Protein AF-A0A2C6MIL7-F1 (afdb_monomer)

Organism: NCBI:txid1383067

Mean predicted aligned error: 5.41 Å

pLDDT: mean 88.61, std 7.64, range [55.94, 97.19]

Foldseek 3Di:
DVVPDQDPPNVDPDDDDDDDDDDDPVVSVVVLVVVQVVCVVVPNPDDDDDPDPVSVVVVVVVVVCVVVVVCVVDVDDDDDDDDDDPVCVVVVVVVVVVVVVD

Structure (mmCIF, N/CA/C/O backbone):
data_AF-A0A2C6MIL7-F1
#
_entry.id   AF-A0A2C6MIL7-F1
#
loop_
_atom_site.group_PDB
_atom_site.id
_atom_site.type_symbol
_atom_site.label_atom_id
_atom_site.label_alt_id
_atom_site.label_comp_id
_atom_site.label_asym_id
_atom_site.label_entity_id
_atom_site.label_seq_id
_atom_site.pdbx_PDB_ins_code
_atom_site.Cartn_x
_atom_site.Cartn_y
_atom_site.Cartn_z
_atom_site.occupancy
_atom_site.B_iso_or_equiv
_atom_site.auth_seq_id
_atom_site.auth_comp_id
_atom_site.auth_asym_id
_atom_site.auth_atom_id
_atom_site.pdbx_PDB_model_num
ATOM 1 N N . MET A 1 1 ? 15.543 -12.963 -0.712 1.00 55.94 1 MET A N 1
ATOM 2 C CA . MET A 1 1 ? 14.904 -11.623 -0.770 1.00 55.94 1 MET A CA 1
ATOM 3 C C . MET A 1 1 ? 15.115 -10.949 0.584 1.00 55.94 1 MET A C 1
ATOM 5 O O . MET A 1 1 ? 14.923 -11.630 1.575 1.00 55.94 1 MET A O 1
ATOM 9 N N . TYR A 1 2 ? 15.554 -9.688 0.654 1.00 58.62 2 TYR A N 1
ATOM 10 C CA . TYR A 1 2 ? 16.106 -8.996 1.846 1.00 58.62 2 TYR A CA 1
ATOM 11 C C . TYR A 1 2 ? 15.378 -9.201 3.201 1.00 58.62 2 TYR A C 1
ATOM 13 O O . TYR A 1 2 ? 16.020 -9.210 4.245 1.00 58.62 2 TYR A O 1
ATOM 21 N N . LEU A 1 3 ? 14.057 -9.412 3.204 1.00 70.44 3 LEU A N 1
ATOM 22 C CA . LEU A 1 3 ? 13.261 -9.657 4.421 1.00 70.44 3 LEU A CA 1
ATOM 23 C C . LEU A 1 3 ? 13.036 -11.143 4.758 1.00 70.44 3 LEU A C 1
ATOM 25 O O . LEU A 1 3 ? 12.338 -11.449 5.721 1.00 70.44 3 LEU A O 1
ATOM 29 N N . ASN A 1 4 ? 13.573 -12.052 3.944 1.00 64.44 4 ASN A N 1
ATOM 30 C CA . ASN A 1 4 ? 13.331 -13.498 3.947 1.00 64.44 4 ASN A CA 1
ATOM 31 C C . ASN A 1 4 ? 11.841 -13.890 4.047 1.00 64.44 4 ASN A C 1
ATOM 33 O O . ASN A 1 4 ? 11.484 -14.903 4.642 1.00 64.44 4 ASN A O 1
ATOM 37 N N . LYS A 1 5 ? 10.962 -13.052 3.485 1.00 68.56 5 LYS A N 1
ATOM 38 C CA . LYS A 1 5 ? 9.507 -13.226 3.447 1.00 68.56 5 LYS A CA 1
ATOM 39 C C . LYS A 1 5 ? 8.994 -12.886 2.054 1.00 68.56 5 LYS A C 1
ATOM 41 O O . LYS A 1 5 ? 9.450 -11.908 1.462 1.00 68.56 5 LYS A O 1
ATOM 46 N N . LYS A 1 6 ? 8.052 -13.685 1.553 1.00 71.38 6 LYS A N 1
ATOM 47 C CA . LYS A 1 6 ? 7.301 -13.393 0.328 1.00 71.38 6 LYS A CA 1
ATOM 48 C C . LYS A 1 6 ? 6.106 -12.515 0.700 1.00 71.38 6 LYS A C 1
ATOM 50 O O . LYS A 1 6 ? 5.423 -12.810 1.680 1.00 71.38 6 LYS A O 1
ATOM 55 N N . LEU A 1 7 ? 5.899 -11.423 -0.031 1.00 78.44 7 LEU A N 1
ATOM 56 C CA . LEU A 1 7 ? 4.691 -10.618 0.131 1.00 78.44 7 LEU A CA 1
ATOM 57 C C . LEU A 1 7 ?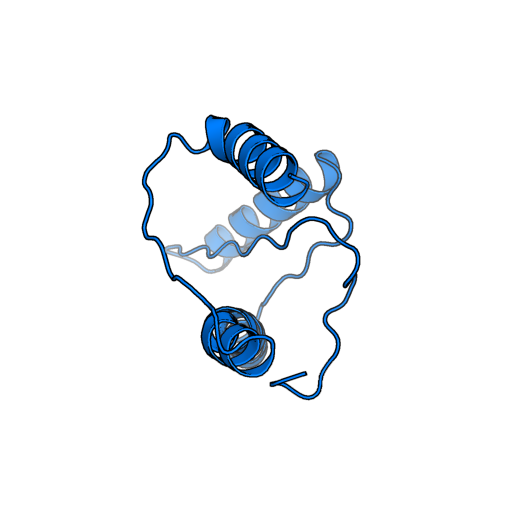 3.493 -11.387 -0.462 1.00 78.44 7 LEU A C 1
ATOM 59 O O . LEU A 1 7 ? 3.675 -12.074 -1.473 1.00 78.44 7 LEU A O 1
ATOM 63 N N . PRO A 1 8 ? 2.298 -11.315 0.152 1.00 81.75 8 PRO A N 1
ATOM 64 C CA . PRO A 1 8 ? 1.070 -11.836 -0.452 1.00 81.75 8 PRO A CA 1
ATOM 65 C C . PRO A 1 8 ? 0.839 -11.198 -1.825 1.00 81.75 8 PRO A C 1
ATOM 67 O O . PRO A 1 8 ? 1.160 -10.022 -1.986 1.00 81.75 8 PRO A O 1
ATOM 70 N N . TYR A 1 9 ? 0.300 -11.946 -2.793 1.00 85.50 9 TYR A N 1
ATOM 71 C CA . TYR A 1 9 ? 0.051 -11.456 -4.161 1.00 85.50 9 TYR A CA 1
ATOM 72 C C . TYR A 1 9 ? 1.304 -10.842 -4.813 1.00 85.50 9 TYR A C 1
ATOM 74 O O . TYR A 1 9 ? 1.282 -9.722 -5.304 1.00 85.50 9 TYR A O 1
ATOM 82 N N . SER A 1 10 ? 2.444 -11.544 -4.758 1.00 82.56 10 SER A N 1
ATOM 83 C CA . SER A 1 10 ? 3.738 -11.042 -5.268 1.00 82.56 10 SER A CA 1
ATOM 84 C C . SER A 1 10 ? 3.777 -10.761 -6.776 1.00 82.56 10 SER A C 1
ATOM 86 O O . SER A 1 10 ? 4.758 -10.222 -7.273 1.00 82.56 10 SER A O 1
ATOM 88 N N . ASP A 1 11 ? 2.760 -11.223 -7.490 1.00 84.00 11 ASP A N 1
ATOM 89 C CA . ASP A 1 11 ? 2.461 -11.018 -8.903 1.00 84.00 11 ASP A CA 1
ATOM 90 C C . ASP A 1 11 ? 1.556 -9.796 -9.157 1.00 84.00 11 ASP A C 1
ATOM 92 O O . ASP A 1 11 ? 1.306 -9.453 -10.310 1.00 84.00 11 ASP A O 1
ATOM 96 N N . ALA A 1 12 ? 1.089 -9.114 -8.106 1.00 87.62 12 ALA A N 1
ATOM 97 C CA . ALA A 1 12 ? 0.345 -7.868 -8.231 1.00 87.62 12 ALA A CA 1
ATOM 98 C C . ALA A 1 12 ? 1.203 -6.774 -8.886 1.00 87.62 12 ALA A C 1
ATOM 100 O O . ALA A 1 12 ? 2.379 -6.602 -8.561 1.00 87.62 12 ALA A O 1
ATOM 101 N N . GLY A 1 13 ? 0.588 -5.978 -9.766 1.00 86.12 13 GLY A N 1
ATOM 102 C CA . GLY A 1 13 ? 1.278 -4.884 -10.460 1.00 86.12 13 GLY A CA 1
ATOM 103 C C . GLY A 1 13 ? 1.695 -3.730 -9.541 1.00 86.12 13 GLY A C 1
ATOM 104 O O . GLY A 1 13 ? 2.640 -3.007 -9.848 1.00 86.12 13 GLY A O 1
ATOM 105 N N . ALA A 1 14 ? 1.015 -3.555 -8.405 1.00 88.19 14 ALA A N 1
ATOM 106 C CA . ALA A 1 14 ? 1.340 -2.537 -7.415 1.00 88.19 14 ALA A CA 1
ATOM 107 C C . ALA A 1 14 ? 0.815 -2.911 -6.021 1.00 88.19 14 ALA A C 1
ATOM 109 O O . ALA A 1 14 ? -0.165 -3.641 -5.884 1.00 88.19 14 ALA A O 1
ATOM 110 N N . TYR A 1 15 ? 1.440 -2.333 -4.993 1.00 90.75 15 TYR A N 1
ATOM 111 C CA . TYR A 1 15 ? 0.916 -2.283 -3.628 1.00 90.75 15 TYR A CA 1
ATOM 112 C C . TYR A 1 15 ? 0.655 -0.824 -3.261 1.00 90.75 15 TYR A C 1
ATOM 114 O O . TYR A 1 15 ? 1.515 0.029 -3.486 1.00 90.75 15 TYR A O 1
ATOM 122 N N . ILE A 1 16 ? -0.497 -0.548 -2.654 1.00 91.75 16 ILE A N 1
ATOM 123 C CA . ILE A 1 16 ? -0.860 0.779 -2.152 1.00 91.75 16 ILE A CA 1
ATOM 124 C C . ILE A 1 16 ? -0.896 0.708 -0.625 1.00 91.75 16 ILE A C 1
ATOM 126 O O . ILE A 1 16 ? -1.432 -0.239 -0.055 1.00 91.75 16 ILE A O 1
ATOM 130 N N . ILE A 1 17 ? -0.288 1.694 0.033 1.00 93.75 17 ILE A N 1
ATOM 131 C CA . ILE A 1 17 ? -0.354 1.865 1.486 1.00 93.75 17 ILE A CA 1
ATOM 132 C C . ILE A 1 17 ? -1.080 3.182 1.732 1.00 93.75 17 ILE A C 1
ATOM 134 O O . ILE A 1 17 ? -0.609 4.226 1.283 1.00 93.75 17 ILE A O 1
ATOM 138 N N . CYS A 1 18 ? -2.201 3.114 2.444 1.00 94.31 18 CYS A N 1
ATOM 139 C CA . CYS A 1 18 ? -2.955 4.276 2.896 1.00 94.31 18 CYS A CA 1
ATOM 140 C C . CYS A 1 18 ? -2.767 4.414 4.408 1.00 94.31 18 CYS A C 1
ATOM 142 O O . CYS A 1 18 ? -2.913 3.434 5.137 1.00 94.31 18 CYS A O 1
ATOM 144 N N . GLU A 1 19 ? -2.441 5.618 4.866 1.00 93.38 19 GLU A N 1
ATOM 145 C CA . GLU A 1 19 ? -2.398 5.963 6.286 1.00 93.38 19 GLU A CA 1
ATOM 146 C C . GLU A 1 19 ? -3.493 6.988 6.555 1.00 93.38 19 GLU A C 1
ATOM 148 O O . GLU A 1 19 ? -3.674 7.925 5.776 1.00 93.38 19 GLU A O 1
ATOM 153 N N . VAL A 1 20 ? -4.242 6.764 7.629 1.00 93.56 20 VAL A N 1
ATOM 154 C CA . VAL A 1 20 ? -5.370 7.595 8.037 1.00 93.56 20 VAL A CA 1
ATOM 155 C C . VAL A 1 20 ? -5.091 8.064 9.456 1.00 93.56 20 VAL A C 1
ATOM 157 O O . VAL A 1 20 ? -4.753 7.252 10.317 1.00 93.56 20 VAL A O 1
ATOM 160 N N . ASP A 1 21 ? -5.229 9.364 9.678 1.00 92.75 21 ASP A N 1
ATOM 161 C CA . ASP A 1 21 ? -5.112 10.004 10.984 1.00 92.75 21 ASP A CA 1
ATOM 162 C C . ASP A 1 21 ? -6.393 10.796 11.255 1.00 92.75 21 ASP A C 1
ATOM 164 O O . ASP A 1 21 ? -6.971 11.388 10.341 1.00 92.75 21 ASP A O 1
ATOM 168 N N . GLY A 1 22 ? -6.859 10.780 12.501 1.00 92.88 22 GLY A N 1
ATOM 169 C CA . GLY A 1 22 ? -8.159 11.331 12.861 1.00 92.88 22 GLY A CA 1
ATOM 170 C C . GLY A 1 22 ? -8.258 11.679 14.339 1.00 92.88 22 GLY A C 1
ATOM 171 O O . GLY A 1 22 ? -7.453 11.264 15.167 1.00 92.88 22 GLY A O 1
ATOM 172 N N . THR A 1 23 ? -9.274 12.470 14.678 1.00 94.75 23 THR A N 1
ATOM 173 C CA . THR A 1 23 ? -9.445 13.018 16.037 1.00 94.75 23 THR A CA 1
ATOM 174 C C . THR A 1 23 ? -10.133 12.056 17.007 1.00 94.75 23 THR A C 1
ATOM 176 O O . THR A 1 23 ? -10.128 12.285 18.216 1.00 94.75 23 THR A O 1
ATOM 179 N N . SER A 1 24 ? -10.720 10.976 16.489 1.00 96.25 24 SER A N 1
ATOM 180 C CA . SER A 1 24 ? -11.352 9.907 17.262 1.00 96.25 24 SER A CA 1
ATOM 181 C C . SER A 1 24 ? -11.148 8.557 16.577 1.00 96.25 24 SER A C 1
ATOM 183 O O . SER A 1 24 ? -11.000 8.493 15.357 1.00 96.25 24 SER A O 1
ATOM 185 N N . GLU A 1 25 ? -11.181 7.473 17.354 1.00 92.31 25 GLU A N 1
ATOM 186 C CA . GLU A 1 25 ? -11.058 6.110 16.817 1.00 92.31 25 GLU A CA 1
ATOM 187 C C . GLU A 1 25 ? -12.194 5.770 15.844 1.00 92.31 25 GLU A C 1
ATOM 189 O O . GLU A 1 25 ? -11.940 5.175 14.802 1.00 92.31 25 GLU A O 1
ATOM 194 N N . THR A 1 26 ? -13.424 6.214 16.133 1.00 95.75 26 THR A N 1
ATOM 195 C CA . THR A 1 26 ? -14.583 6.018 15.247 1.00 95.75 26 THR A CA 1
ATOM 196 C C . THR A 1 26 ? -14.368 6.669 13.884 1.00 95.75 26 THR A C 1
ATOM 198 O O . THR A 1 26 ? -14.607 6.031 12.867 1.00 95.75 26 THR A O 1
ATOM 201 N N . GLN A 1 27 ? -13.851 7.902 13.850 1.00 96.06 27 GLN A N 1
ATOM 202 C CA . GLN A 1 27 ? -13.566 8.591 12.589 1.00 96.06 27 GLN A CA 1
ATOM 203 C C . GLN A 1 27 ? -12.544 7.814 11.749 1.00 96.06 27 GLN A C 1
ATOM 205 O O . GLN A 1 27 ? -12.772 7.566 10.571 1.00 96.06 27 GLN A O 1
ATOM 210 N N . VAL A 1 28 ? -11.433 7.399 12.367 1.00 94.56 28 VAL A N 1
ATOM 211 C CA . VAL A 1 28 ? -10.389 6.629 11.676 1.00 94.56 28 VAL A CA 1
ATOM 212 C C . VAL A 1 28 ? -10.948 5.308 11.148 1.00 94.56 28 VAL A C 1
ATOM 214 O O . VAL A 1 28 ? -10.596 4.901 10.041 1.00 94.56 28 VAL A O 1
ATOM 217 N N . GLN A 1 29 ? -11.829 4.661 11.918 1.00 94.38 29 GLN A N 1
ATOM 218 C CA . GLN A 1 29 ? -12.514 3.443 11.505 1.00 94.38 29 GLN A CA 1
ATOM 219 C C . GLN A 1 29 ? -13.393 3.645 10.273 1.00 94.38 29 GLN A C 1
ATOM 221 O O . GLN A 1 29 ? -13.211 2.939 9.280 1.00 94.38 29 GLN A O 1
ATOM 226 N N . ASP A 1 30 ? -14.282 4.632 10.304 1.00 95.75 30 ASP A N 1
ATOM 227 C CA . ASP A 1 30 ? -15.173 4.932 9.183 1.00 95.75 30 ASP A CA 1
ATOM 228 C C . ASP A 1 30 ? -14.380 5.275 7.906 1.00 95.75 30 ASP A C 1
ATOM 230 O O . ASP A 1 30 ? -14.716 4.830 6.799 1.00 95.75 30 ASP A O 1
ATOM 234 N N . ASP A 1 31 ? -13.283 6.019 8.061 1.00 95.81 31 ASP A N 1
ATOM 235 C CA . ASP A 1 31 ? -12.411 6.429 6.964 1.00 95.81 31 ASP A CA 1
ATOM 236 C C . ASP A 1 31 ? -11.678 5.232 6.335 1.00 95.81 31 ASP A C 1
ATOM 238 O O . ASP A 1 31 ? -11.733 5.051 5.112 1.00 95.81 31 ASP A O 1
ATOM 242 N N . TYR A 1 32 ? -11.019 4.371 7.129 1.00 94.44 32 TYR A N 1
ATOM 243 C CA . TYR A 1 32 ? -10.317 3.215 6.555 1.00 94.44 32 TYR A CA 1
ATOM 244 C C . TYR A 1 32 ? -11.287 2.181 5.972 1.00 94.44 32 TYR A C 1
ATOM 246 O O . TYR A 1 32 ? -10.942 1.519 4.990 1.00 94.44 32 TYR A O 1
ATOM 254 N N . GLU A 1 33 ? -12.496 2.039 6.529 1.00 95.31 33 GLU A N 1
ATOM 255 C CA . GLU A 1 33 ? -13.530 1.158 5.978 1.00 95.31 33 GLU A CA 1
ATOM 256 C C . GLU A 1 33 ? -14.005 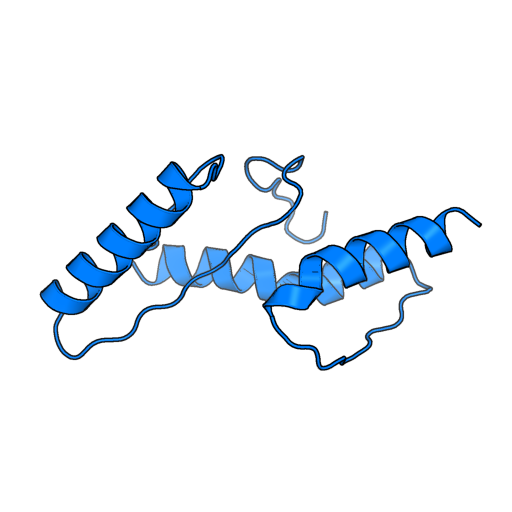1.662 4.613 1.00 95.31 33 GLU A C 1
ATOM 258 O O . GLU A 1 33 ? -14.130 0.880 3.665 1.00 95.31 33 GLU A O 1
ATOM 263 N N . THR A 1 34 ? -14.221 2.973 4.488 1.00 96.81 34 THR A N 1
ATOM 264 C CA . THR A 1 34 ? -14.610 3.614 3.226 1.00 96.81 34 THR A CA 1
ATOM 265 C C . THR A 1 34 ? -13.523 3.449 2.168 1.00 96.81 34 THR A C 1
ATOM 267 O O . THR A 1 34 ? -13.807 3.013 1.051 1.00 96.81 34 THR A O 1
ATOM 270 N N . ILE A 1 35 ? -12.265 3.726 2.523 1.00 96.12 35 ILE A N 1
ATOM 271 C CA . ILE A 1 35 ? -11.116 3.533 1.629 1.00 96.12 35 ILE A CA 1
ATOM 272 C C . ILE A 1 35 ? -11.018 2.067 1.196 1.00 96.12 35 ILE A C 1
ATOM 274 O O . ILE A 1 35 ? -10.855 1.785 0.009 1.00 96.12 35 ILE A O 1
ATOM 278 N N . GLY A 1 36 ? -11.162 1.129 2.135 1.00 95.62 36 GLY A N 1
ATOM 279 C CA . GLY A 1 36 ? -11.101 -0.301 1.848 1.00 95.62 36 GLY A CA 1
ATOM 280 C C . GLY A 1 36 ? -12.173 -0.758 0.859 1.00 95.62 36 GLY A C 1
ATOM 281 O O . GLY A 1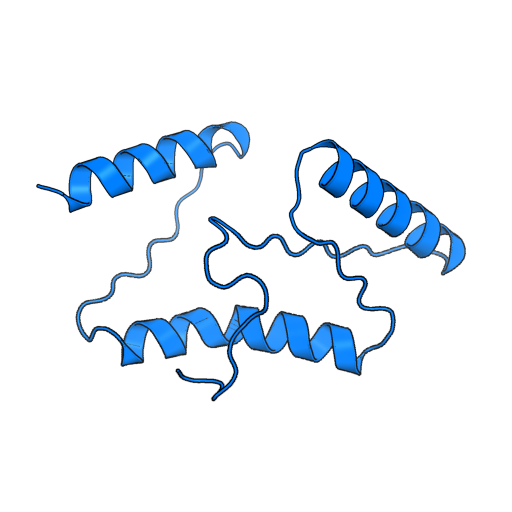 36 ? -11.853 -1.465 -0.099 1.00 95.62 36 GLY A O 1
ATOM 282 N N . LYS A 1 37 ? -13.422 -0.305 1.035 1.00 96.50 37 LYS A N 1
ATOM 283 C CA . LYS A 1 37 ? -14.524 -0.585 0.098 1.00 96.50 37 LYS A CA 1
ATOM 284 C C . LYS A 1 37 ? -14.228 -0.039 -1.294 1.00 96.50 37 LYS A C 1
ATOM 286 O O . LYS A 1 37 ? -14.299 -0.792 -2.261 1.00 96.50 37 LYS A O 1
ATOM 291 N N . LEU A 1 38 ? -13.800 1.221 -1.392 1.00 97.00 38 LEU A N 1
ATOM 292 C CA . LEU A 1 38 ? -13.438 1.833 -2.673 1.00 97.00 38 LEU A CA 1
ATOM 293 C C . LEU A 1 38 ? -12.316 1.061 -3.377 1.00 97.00 38 LEU A C 1
ATOM 295 O O . LEU A 1 38 ? -12.381 0.848 -4.587 1.00 97.00 38 LEU A O 1
ATOM 299 N N . CYS A 1 39 ? -11.298 0.603 -2.644 1.00 95.25 39 CYS A N 1
ATOM 300 C CA . CYS A 1 39 ? -10.237 -0.224 -3.214 1.00 95.25 39 CYS A CA 1
ATOM 301 C C . CYS A 1 39 ? -10.783 -1.539 -3.789 1.00 95.25 39 CYS A C 1
ATOM 303 O O . CYS A 1 39 ? -10.437 -1.889 -4.918 1.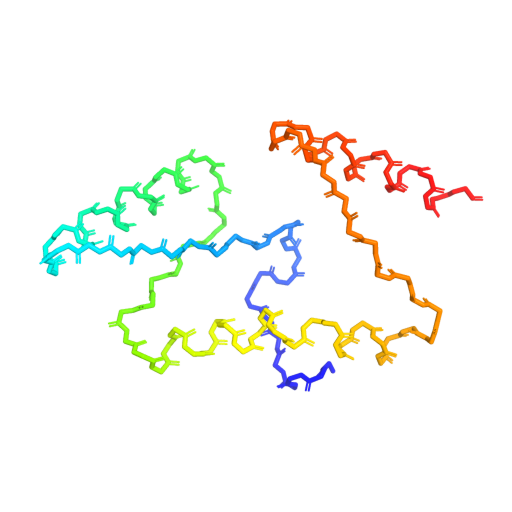00 95.25 39 CYS A O 1
ATOM 305 N N . GLN A 1 40 ? -11.645 -2.247 -3.054 1.00 94.50 40 GLN A N 1
ATOM 306 C CA . GLN A 1 40 ? -12.254 -3.496 -3.529 1.00 94.50 40 GLN A CA 1
ATOM 307 C C . GLN A 1 40 ? -13.130 -3.271 -4.767 1.00 94.50 40 GLN A C 1
ATOM 309 O O . GLN A 1 40 ? -12.992 -3.990 -5.755 1.00 94.50 40 GLN A O 1
ATOM 314 N N . GLU A 1 41 ? -13.972 -2.236 -4.756 1.00 97.19 41 GLU A N 1
ATOM 315 C CA . GLU A 1 41 ? -14.840 -1.867 -5.885 1.00 97.19 41 GLU A CA 1
ATOM 316 C C . GLU A 1 41 ? -14.047 -1.521 -7.155 1.00 97.19 41 GLU A C 1
ATOM 318 O O . GLU A 1 41 ? -14.510 -1.771 -8.266 1.00 97.19 41 GLU A O 1
ATOM 323 N N . ASN A 1 42 ? -12.828 -0.996 -7.001 1.00 94.50 42 ASN A N 1
ATOM 324 C CA . ASN A 1 42 ? -11.928 -0.660 -8.105 1.00 94.50 42 ASN A CA 1
ATOM 325 C C . ASN A 1 42 ? -10.937 -1.790 -8.455 1.00 94.50 42 ASN A C 1
ATOM 327 O O . ASN A 1 42 ? -9.962 -1.556 -9.169 1.00 94.50 42 ASN A O 1
ATOM 331 N N . GLY A 1 43 ? -11.184 -3.020 -7.989 1.00 93.31 43 GLY A N 1
ATOM 332 C CA . GLY A 1 43 ? -10.443 -4.210 -8.415 1.00 93.31 43 GLY A CA 1
ATOM 333 C C . GLY A 1 43 ? -9.181 -4.519 -7.609 1.00 93.31 43 GLY A C 1
ATOM 334 O O . GLY A 1 43 ? -8.296 -5.215 -8.111 1.00 93.31 43 GLY A O 1
ATOM 335 N N . ALA A 1 44 ? -9.066 -4.028 -6.371 1.00 93.50 44 ALA A N 1
ATOM 336 C CA . ALA A 1 44 ? -8.011 -4.486 -5.473 1.00 93.50 44 ALA A CA 1
ATOM 337 C C . ALA A 1 44 ? -8.126 -6.001 -5.239 1.00 93.50 44 ALA A C 1
ATOM 339 O O . ALA A 1 44 ? -9.194 -6.506 -4.899 1.00 93.50 44 ALA A O 1
ATOM 340 N N . LEU A 1 45 ? -7.006 -6.715 -5.386 1.00 93.12 45 LEU A N 1
ATOM 341 C CA . LEU A 1 45 ? -6.942 -8.162 -5.145 1.00 93.12 45 LEU A CA 1
ATOM 342 C C . LEU A 1 45 ? -7.210 -8.514 -3.678 1.00 93.12 45 LEU A C 1
ATOM 344 O O . LEU A 1 45 ? -7.776 -9.561 -3.389 1.00 93.12 45 LEU A O 1
ATOM 348 N N . GLU A 1 46 ? -6.770 -7.649 -2.764 1.00 91.31 46 GLU A N 1
ATOM 349 C CA . GLU A 1 46 ? -6.907 -7.820 -1.322 1.00 91.31 46 GLU A CA 1
ATOM 350 C C . GLU A 1 46 ? -6.789 -6.466 -0.618 1.00 91.31 46 GLU A C 1
ATOM 352 O O . GLU A 1 46 ? -6.025 -5.600 -1.057 1.00 91.31 46 GLU A O 1
ATOM 357 N N . VAL A 1 47 ? -7.490 -6.305 0.506 1.00 92.81 47 VAL A N 1
ATOM 358 C CA . VAL A 1 47 ? -7.366 -5.130 1.380 1.00 92.81 47 VAL A CA 1
ATOM 359 C C . VAL A 1 47 ? -7.033 -5.584 2.796 1.00 92.81 47 VAL A C 1
ATOM 361 O O . VAL A 1 47 ? -7.775 -6.345 3.408 1.00 92.81 47 VAL A O 1
ATOM 364 N N . PHE A 1 48 ? -5.914 -5.093 3.334 1.00 90.94 48 PHE A N 1
ATOM 365 C CA . PHE A 1 48 ? -5.457 -5.407 4.687 1.00 90.94 48 PHE A CA 1
ATOM 366 C C . PHE A 1 48 ? -5.501 -4.163 5.577 1.00 90.94 48 PHE A C 1
ATOM 368 O O . PHE A 1 48 ? -4.880 -3.150 5.255 1.00 90.94 48 PHE A O 1
ATOM 375 N N . VAL A 1 49 ? -6.182 -4.265 6.720 1.00 91.38 49 VAL A N 1
ATOM 376 C CA . VAL A 1 49 ? -6.241 -3.208 7.737 1.00 91.38 49 VAL A CA 1
ATOM 377 C C . VAL A 1 49 ? -5.218 -3.496 8.834 1.00 91.38 49 VAL A C 1
ATOM 379 O O . VAL A 1 49 ? -5.165 -4.595 9.383 1.00 91.38 49 VAL A O 1
ATOM 382 N N . ALA A 1 50 ? -4.394 -2.498 9.152 1.00 90.25 50 ALA A N 1
ATOM 383 C CA . ALA A 1 50 ? -3.412 -2.566 10.228 1.00 90.25 50 ALA A CA 1
ATOM 384 C C . ALA A 1 50 ? -3.943 -1.867 11.490 1.00 90.25 50 ALA A C 1
ATOM 386 O O . ALA A 1 50 ? -3.642 -0.701 11.749 1.00 90.25 50 ALA A O 1
ATOM 387 N N . ASP A 1 51 ? -4.732 -2.599 12.272 1.00 84.25 51 ASP A N 1
ATOM 388 C CA . ASP A 1 51 ? -5.446 -2.119 13.467 1.00 84.25 51 ASP A CA 1
ATOM 389 C C . ASP A 1 51 ? -4.561 -1.948 14.718 1.00 84.25 51 ASP A C 1
ATOM 391 O O . ASP A 1 51 ? -4.994 -1.411 15.735 1.00 84.25 51 ASP A O 1
ATOM 395 N N . ASN A 1 52 ? -3.301 -2.385 14.662 1.00 88.81 52 ASN A N 1
ATOM 396 C CA . ASN A 1 52 ? -2.372 -2.286 15.782 1.00 88.81 52 ASN A CA 1
ATOM 397 C C . ASN A 1 52 ? -0.958 -1.902 15.340 1.00 88.81 52 ASN A C 1
ATOM 399 O O . ASN A 1 52 ? -0.519 -2.204 14.225 1.00 88.81 52 ASN A O 1
ATOM 403 N N . LYS A 1 53 ? -0.194 -1.312 16.267 1.00 89.75 53 LYS A N 1
ATOM 404 C CA . LYS A 1 53 ? 1.175 -0.828 16.015 1.00 89.75 53 LYS A CA 1
ATOM 405 C C . LYS A 1 53 ? 2.091 -1.888 15.402 1.00 89.75 53 LYS A C 1
ATOM 407 O O . LYS A 1 53 ? 2.835 -1.585 14.476 1.00 89.75 53 LYS A O 1
ATOM 412 N N . LEU A 1 54 ? 2.010 -3.142 15.853 1.00 90.88 54 LEU A N 1
ATOM 413 C CA . LEU A 1 54 ? 2.860 -4.217 15.329 1.00 90.88 54 LEU A CA 1
ATOM 414 C C . LEU A 1 54 ? 2.567 -4.503 13.849 1.00 90.88 54 LEU A C 1
ATOM 416 O O . LEU A 1 54 ? 3.487 -4.724 13.060 1.00 90.88 54 LEU A O 1
ATOM 420 N N . THR A 1 55 ? 1.295 -4.510 13.448 1.00 89.25 55 THR A N 1
ATOM 421 C CA . THR A 1 55 ? 0.905 -4.697 12.041 1.00 89.25 55 THR A CA 1
ATOM 422 C C . THR A 1 55 ? 1.282 -3.498 11.173 1.00 89.25 55 THR A C 1
ATOM 424 O O . THR A 1 55 ? 1.831 -3.696 10.086 1.00 89.25 55 THR A O 1
ATOM 427 N N . GLN A 1 56 ? 1.115 -2.275 11.681 1.00 90.94 56 GLN A N 1
ATOM 428 C CA . GLN A 1 56 ? 1.522 -1.041 10.999 1.00 90.94 56 GLN A CA 1
ATOM 429 C C . GLN A 1 56 ? 3.037 -1.013 10.760 1.00 90.94 56 GLN A C 1
ATOM 431 O O . GLN A 1 56 ? 3.506 -0.815 9.636 1.00 90.94 56 GLN A O 1
ATOM 436 N N . GLU A 1 57 ? 3.827 -1.311 11.794 1.00 91.44 57 GLU A N 1
ATOM 437 C CA . GLU A 1 57 ? 5.284 -1.392 11.701 1.00 91.44 57 GLU A CA 1
ATOM 438 C C . GLU A 1 57 ? 5.738 -2.443 10.689 1.00 91.44 57 GLU A C 1
ATOM 440 O O . GLU A 1 57 ? 6.708 -2.223 9.961 1.00 91.44 57 GLU A O 1
ATOM 445 N N . ARG A 1 58 ? 5.043 -3.583 10.599 1.00 88.38 58 ARG A N 1
ATOM 446 C CA . ARG A 1 58 ? 5.356 -4.626 9.613 1.00 88.38 58 ARG A CA 1
ATOM 447 C C . ARG A 1 58 ? 5.179 -4.129 8.178 1.00 88.38 58 ARG A C 1
ATOM 449 O O . ARG A 1 58 ? 6.065 -4.390 7.360 1.00 88.38 58 ARG A O 1
ATOM 456 N N . ILE A 1 59 ? 4.092 -3.415 7.881 1.00 89.69 59 ILE A N 1
ATOM 457 C CA . ILE A 1 59 ? 3.842 -2.826 6.554 1.00 89.69 59 ILE A CA 1
ATOM 458 C C . ILE A 1 59 ? 4.923 -1.792 6.232 1.00 89.69 59 ILE A C 1
ATOM 460 O O . ILE A 1 59 ? 5.609 -1.883 5.209 1.00 89.69 59 ILE A O 1
ATOM 464 N N . TRP A 1 60 ? 5.163 -0.858 7.152 1.00 91.25 60 TRP A N 1
ATOM 465 C CA . TRP A 1 60 ? 6.155 0.194 6.958 1.00 91.25 60 TRP A CA 1
ATOM 466 C C . TRP A 1 60 ? 7.581 -0.345 6.843 1.00 91.25 60 TRP A C 1
ATOM 468 O O . TRP A 1 60 ? 8.373 0.153 6.038 1.00 91.25 60 TRP A O 1
ATOM 478 N N . LYS A 1 61 ? 7.923 -1.403 7.586 1.00 90.31 61 LYS A N 1
ATOM 479 C CA . LYS A 1 61 ? 9.215 -2.088 7.467 1.00 90.31 61 LYS A CA 1
ATOM 480 C C . LYS A 1 61 ? 9.407 -2.669 6.070 1.00 90.31 61 LYS A C 1
ATOM 482 O O . LYS A 1 61 ? 10.516 -2.571 5.543 1.00 90.31 61 LYS A O 1
ATOM 487 N N . ALA A 1 62 ? 8.363 -3.225 5.453 1.00 87.56 62 ALA A N 1
ATOM 488 C CA . ALA A 1 62 ? 8.432 -3.706 4.076 1.00 87.56 62 ALA A CA 1
ATOM 489 C C . ALA A 1 62 ? 8.741 -2.560 3.098 1.00 87.56 62 ALA A C 1
ATOM 491 O O . ALA A 1 62 ? 9.739 -2.625 2.376 1.00 87.56 62 ALA A O 1
ATOM 492 N N . ARG A 1 63 ? 7.979 -1.459 3.158 1.00 90.06 63 ARG A N 1
ATOM 493 C CA . ARG A 1 63 ? 8.174 -0.284 2.289 1.00 90.06 63 ARG A CA 1
ATOM 494 C C . ARG A 1 63 ? 9.545 0.379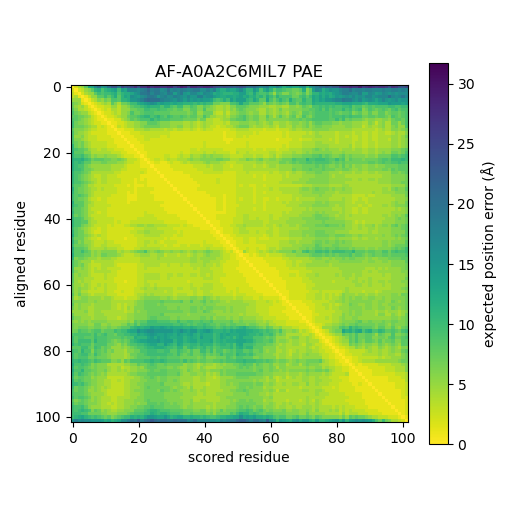 2.455 1.00 90.06 63 ARG A C 1
ATOM 496 O O . ARG A 1 63 ? 10.167 0.759 1.460 1.00 90.06 63 ARG A O 1
ATOM 503 N N . LYS A 1 64 ? 10.035 0.512 3.692 1.00 90.81 64 LYS A N 1
ATOM 504 C CA . LYS A 1 64 ? 11.352 1.107 4.008 1.00 90.81 64 LYS A CA 1
ATOM 505 C C . LYS A 1 64 ? 12.519 0.223 3.560 1.00 90.81 64 LYS A C 1
ATOM 507 O O . LYS A 1 64 ? 13.612 0.717 3.298 1.00 90.81 64 LYS A O 1
ATOM 512 N N . SER A 1 65 ? 12.292 -1.082 3.446 1.00 88.62 65 SER A N 1
ATOM 513 C CA . SER A 1 65 ? 13.318 -2.047 3.046 1.00 88.62 65 SER A CA 1
ATOM 514 C C . SER A 1 65 ? 13.557 -2.110 1.534 1.00 88.62 65 SER A C 1
ATOM 516 O O . SER A 1 65 ? 14.556 -2.690 1.107 1.00 88.62 65 SER A O 1
ATOM 518 N N . TYR A 1 66 ? 12.683 -1.499 0.728 1.00 86.12 66 TYR A N 1
ATOM 519 C CA . TYR A 1 66 ? 12.709 -1.586 -0.735 1.00 86.12 66 TYR A CA 1
ATOM 520 C C . TYR A 1 66 ? 14.054 -1.170 -1.348 1.00 86.12 66 TYR A C 1
ATOM 522 O O . TYR A 1 66 ? 14.657 -1.939 -2.090 1.00 86.12 66 TYR A O 1
ATOM 530 N N . ALA A 1 67 ? 14.589 -0.002 -0.976 1.00 83.88 67 ALA A N 1
ATOM 531 C CA . ALA A 1 67 ? 15.839 0.506 -1.550 1.00 83.88 67 ALA A CA 1
ATOM 532 C C . ALA A 1 67 ? 17.039 -0.424 -1.285 1.00 83.88 67 ALA A C 1
ATOM 534 O O . ALA A 1 67 ? 17.877 -0.644 -2.160 1.00 83.88 67 ALA A O 1
ATOM 535 N N . LYS A 1 68 ? 17.107 -1.015 -0.084 1.00 85.56 68 LYS A N 1
ATOM 536 C CA . LYS A 1 68 ? 18.149 -1.992 0.267 1.00 85.56 68 LYS A CA 1
ATOM 537 C C . LYS A 1 68 ? 17.973 -3.296 -0.512 1.00 85.56 68 LYS A C 1
ATOM 539 O O . LYS A 1 68 ? 18.961 -3.867 -0.959 1.00 85.56 68 LYS A O 1
ATOM 544 N N . ALA A 1 69 ? 16.730 -3.735 -0.706 1.00 86.88 69 ALA A N 1
ATOM 545 C CA . ALA A 1 69 ? 16.424 -4.924 -1.492 1.00 86.88 69 ALA A CA 1
ATOM 546 C C . ALA A 1 69 ? 16.824 -4.765 -2.970 1.00 86.88 69 ALA A C 1
ATOM 548 O O . ALA A 1 69 ? 17.432 -5.679 -3.519 1.00 86.88 69 ALA A O 1
ATOM 549 N N . ILE A 1 70 ? 16.555 -3.607 -3.586 1.00 85.81 70 ILE A N 1
ATOM 550 C CA . ILE A 1 70 ? 16.933 -3.331 -4.982 1.00 85.81 70 ILE A CA 1
ATOM 551 C C . ILE A 1 70 ? 18.453 -3.277 -5.158 1.00 85.81 70 ILE A C 1
ATOM 553 O O . ILE A 1 70 ? 18.976 -3.905 -6.074 1.00 85.81 70 ILE A O 1
ATOM 557 N N . ARG A 1 71 ? 19.185 -2.624 -4.245 1.00 85.50 71 ARG A N 1
ATOM 558 C CA . ARG A 1 71 ? 20.661 -2.604 -4.285 1.00 85.50 71 ARG A CA 1
ATOM 559 C C . ARG A 1 71 ? 21.298 -3.991 -4.169 1.00 85.50 71 ARG A C 1
ATOM 561 O O . ARG A 1 71 ? 22.378 -4.205 -4.702 1.00 85.50 71 ARG A O 1
ATOM 568 N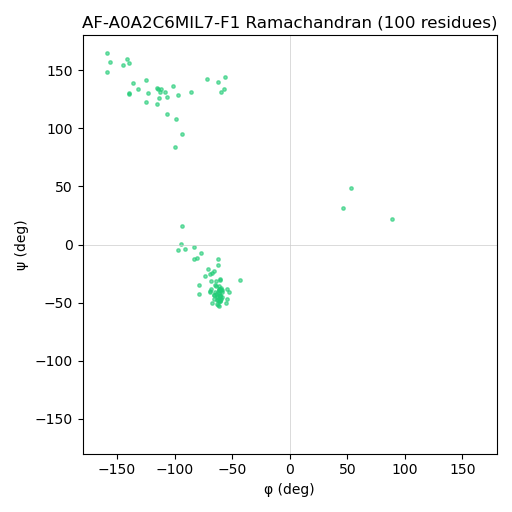 N . MET A 1 72 ? 20.658 -4.925 -3.462 1.00 86.31 72 MET A N 1
ATOM 569 C CA . MET A 1 72 ? 21.117 -6.318 -3.427 1.00 86.31 72 MET A CA 1
ATOM 570 C C . MET A 1 72 ? 20.831 -7.073 -4.727 1.00 86.31 72 MET A C 1
ATOM 572 O O . MET A 1 72 ? 21.519 -8.048 -5.012 1.00 86.31 72 MET A O 1
ATOM 576 N N . LEU A 1 73 ? 19.799 -6.670 -5.472 1.00 85.69 73 LEU A N 1
ATOM 577 C CA . LEU A 1 73 ? 19.400 -7.311 -6.722 1.00 85.69 73 LEU A CA 1
ATOM 578 C C . LEU A 1 73 ? 20.295 -6.874 -7.889 1.00 85.69 73 LEU A C 1
ATOM 580 O O . LEU A 1 73 ? 20.700 -7.709 -8.689 1.00 85.69 73 LEU A O 1
ATOM 584 N N . SER A 1 74 ? 20.607 -5.580 -7.975 1.00 84.88 74 SER A N 1
ATOM 585 C CA . SER A 1 74 ? 21.465 -5.024 -9.020 1.00 84.88 74 SER A CA 1
ATOM 586 C C . SER A 1 74 ? 22.413 -3.967 -8.443 1.00 84.88 74 SER A C 1
ATOM 588 O O . SER A 1 74 ? 21.945 -3.039 -7.775 1.00 84.88 74 SER A O 1
ATOM 590 N N . PRO A 1 75 ? 23.729 -4.048 -8.730 1.00 80.06 75 PRO A N 1
ATOM 591 C CA . PRO A 1 75 ? 24.674 -2.989 -8.379 1.00 80.06 75 PRO A CA 1
ATOM 592 C C . PRO A 1 75 ? 24.471 -1.733 -9.239 1.00 80.06 75 PRO A C 1
ATOM 594 O O . PRO A 1 75 ? 24.862 -0.640 -8.834 1.00 80.06 75 PRO A O 1
ATOM 597 N N . VAL A 1 76 ? 23.840 -1.880 -10.409 1.00 84.06 76 VAL A N 1
ATOM 598 C CA . VAL A 1 76 ? 23.454 -0.778 -11.290 1.00 84.06 76 VAL A CA 1
ATOM 599 C C . VAL A 1 76 ? 22.018 -0.397 -10.944 1.00 84.06 76 VAL A C 1
ATOM 601 O O . VAL A 1 76 ? 21.062 -1.031 -11.391 1.00 84.06 76 VAL A O 1
ATOM 604 N 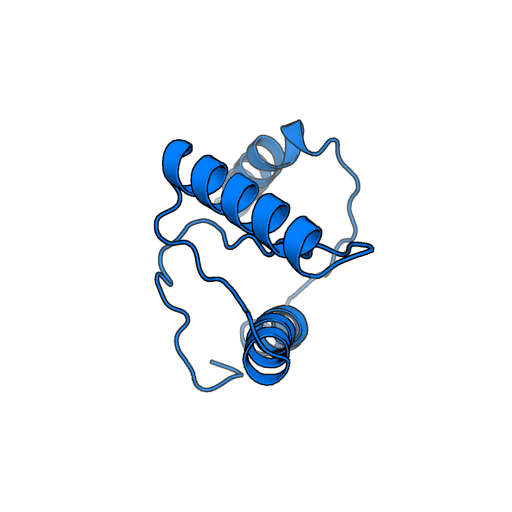N . TYR A 1 77 ? 21.879 0.605 -10.083 1.00 81.19 77 TYR A N 1
ATOM 605 C CA . TYR A 1 77 ? 20.604 1.150 -9.633 1.00 81.19 77 TYR A CA 1
ATOM 606 C C . TYR A 1 77 ? 20.709 2.671 -9.548 1.00 81.19 77 TYR A C 1
ATOM 608 O O . TYR A 1 77 ? 21.624 3.185 -8.902 1.00 81.19 77 TYR A O 1
ATOM 616 N N . CYS A 1 78 ? 19.746 3.371 -10.148 1.00 80.44 78 CYS A N 1
ATOM 617 C CA . CYS A 1 78 ? 19.570 4.806 -9.970 1.00 80.44 78 CYS A CA 1
ATOM 618 C C . CYS A 1 78 ? 18.265 5.076 -9.215 1.00 80.44 78 CYS A C 1
ATOM 620 O O . CYS A 1 78 ? 17.222 4.511 -9.548 1.00 80.44 78 CYS A O 1
ATOM 622 N N . MET A 1 79 ? 18.335 5.911 -8.177 1.00 82.12 79 MET A N 1
ATOM 623 C CA . MET A 1 79 ? 17.159 6.406 -7.465 1.00 82.12 79 MET A CA 1
ATOM 624 C C . MET A 1 79 ? 16.846 7.791 -8.009 1.00 82.12 79 MET A C 1
ATOM 626 O O . MET A 1 79 ? 17.578 8.729 -7.715 1.00 82.12 79 MET A O 1
ATOM 630 N N . GLU A 1 80 ? 15.771 7.896 -8.776 1.00 85.94 80 GLU A N 1
ATOM 631 C CA . GLU A 1 80 ? 15.292 9.173 -9.293 1.00 85.94 80 GLU A CA 1
ATOM 632 C C . GLU A 1 80 ? 14.107 9.653 -8.455 1.00 85.94 80 GLU A C 1
ATOM 634 O O . GLU A 1 80 ? 13.223 8.862 -8.111 1.00 85.94 80 GLU A O 1
ATOM 639 N N . ASP A 1 81 ? 14.102 10.943 -8.125 1.00 89.25 81 ASP A N 1
ATOM 640 C CA . ASP A 1 81 ? 12.980 11.623 -7.479 1.00 89.25 81 ASP A CA 1
ATOM 641 C C . ASP A 1 81 ? 12.299 12.523 -8.509 1.00 89.25 81 ASP A C 1
ATOM 643 O O . ASP A 1 81 ? 12.889 13.472 -9.028 1.00 89.25 81 ASP A O 1
ATOM 647 N N . ILE A 1 82 ? 11.074 12.159 -8.875 1.00 87.38 82 ILE A N 1
ATOM 648 C CA . ILE A 1 82 ? 10.366 12.690 -10.037 1.00 87.38 82 ILE A CA 1
ATOM 649 C C . ILE A 1 82 ? 8.952 13.100 -9.639 1.00 87.38 82 ILE A C 1
ATOM 651 O O . ILE A 1 82 ? 8.236 12.362 -8.963 1.00 87.38 82 ILE A O 1
ATOM 655 N N . VAL A 1 83 ? 8.541 14.291 -10.077 1.00 90.50 83 VAL A N 1
ATOM 656 C CA . VAL A 1 83 ? 7.240 14.878 -9.742 1.00 90.50 83 VAL A CA 1
ATOM 657 C C . VAL A 1 83 ? 6.316 14.814 -10.951 1.00 90.50 83 VAL A C 1
ATOM 659 O O . VAL A 1 83 ? 6.646 15.320 -12.023 1.00 90.50 83 VAL A O 1
ATOM 662 N N . PHE A 1 84 ? 5.124 14.250 -10.759 1.00 87.19 84 PHE A N 1
ATOM 663 C CA . PHE A 1 84 ? 4.071 14.206 -11.773 1.00 87.19 84 PHE A CA 1
ATOM 664 C C . PHE A 1 84 ? 2.689 14.414 -11.149 1.00 87.19 84 PHE A C 1
ATOM 666 O O . PHE A 1 84 ? 2.497 14.131 -9.965 1.00 87.19 84 PHE A O 1
ATOM 673 N N . PRO A 1 85 ? 1.684 14.817 -11.947 1.00 92.88 85 PRO A N 1
ATOM 674 C CA . PRO A 1 85 ? 0.289 14.642 -11.568 1.00 92.88 85 PRO A CA 1
ATOM 675 C C . PRO A 1 85 ? -0.004 13.162 -11.285 1.00 92.88 85 PRO A C 1
ATOM 677 O O . PRO A 1 85 ? 0.357 12.302 -12.089 1.00 92.88 85 PRO A O 1
ATOM 680 N N . VAL A 1 86 ? -0.693 12.863 -10.180 1.00 89.25 86 VAL A N 1
ATOM 681 C CA . VAL A 1 86 ? -1.002 11.480 -9.752 1.00 89.25 86 VAL A CA 1
ATOM 682 C C . VAL A 1 86 ? -1.709 10.684 -10.857 1.00 89.25 86 VAL A C 1
ATOM 684 O O . VAL A 1 86 ? -1.388 9.522 -11.094 1.00 89.25 86 VAL A O 1
ATOM 687 N N . SER A 1 87 ? -2.600 11.334 -11.608 1.00 92.19 87 SER A N 1
ATOM 688 C CA . SER A 1 87 ? -3.322 10.743 -12.744 1.00 92.19 87 SER A CA 1
ATOM 689 C C . SER A 1 87 ? -2.423 10.291 -13.904 1.00 92.19 87 SER A C 1
ATOM 691 O O . SER A 1 87 ? -2.850 9.487 -14.730 1.00 92.19 87 SER A O 1
ATOM 693 N N . ASN A 1 88 ? -1.180 10.774 -13.972 1.00 93.12 88 ASN A N 1
ATOM 694 C CA . ASN A 1 88 ? -0.218 10.420 -15.013 1.00 93.12 88 ASN A CA 1
ATOM 695 C C . ASN A 1 88 ? 0.762 9.313 -14.594 1.00 93.12 88 ASN A C 1
ATOM 697 O O . ASN A 1 88 ? 1.529 8.858 -15.443 1.00 93.12 88 ASN A O 1
ATOM 701 N N . ILE A 1 89 ? 0.735 8.850 -13.337 1.00 89.81 89 ILE A N 1
ATOM 702 C CA . ILE A 1 89 ? 1.615 7.769 -12.859 1.00 89.81 89 ILE A CA 1
ATOM 703 C C . ILE A 1 89 ? 1.500 6.506 -13.736 1.00 89.81 89 ILE A C 1
ATOM 705 O O . ILE A 1 89 ? 2.547 6.022 -14.172 1.00 89.81 89 ILE A O 1
ATOM 709 N N . PRO A 1 90 ? 0.296 6.003 -14.094 1.00 89.38 90 PRO A N 1
ATOM 710 C CA . PRO A 1 90 ? 0.182 4.807 -14.935 1.00 89.38 90 PRO A CA 1
ATOM 711 C C . PRO A 1 90 ? 0.860 4.975 -16.302 1.00 89.38 90 PRO A C 1
ATOM 713 O O . PRO A 1 90 ? 1.684 4.154 -16.695 1.00 89.38 90 PRO A O 1
ATOM 716 N N . LYS A 1 91 ? 0.608 6.104 -16.981 1.00 92.12 91 LYS A N 1
ATOM 717 C CA . LYS A 1 91 ? 1.216 6.419 -18.287 1.00 92.12 91 LYS A CA 1
ATOM 718 C C . LYS A 1 91 ? 2.742 6.518 -18.213 1.00 92.12 91 LYS A C 1
ATOM 720 O O . LYS A 1 91 ? 3.433 6.159 -19.164 1.00 92.12 91 LYS A O 1
ATOM 725 N N . CYS A 1 92 ? 3.274 7.036 -17.105 1.00 91.38 92 CYS A N 1
ATOM 726 C CA . CYS A 1 92 ? 4.714 7.122 -16.880 1.00 91.38 92 CYS A CA 1
ATOM 727 C C . CYS A 1 92 ? 5.340 5.726 -16.756 1.00 91.38 92 CYS A C 1
ATOM 729 O O . CYS A 1 92 ? 6.322 5.441 -17.439 1.00 91.38 92 CYS A O 1
ATOM 731 N N . LEU A 1 93 ? 4.735 4.840 -15.957 1.00 89.56 93 LEU A N 1
ATOM 732 C CA . LEU A 1 93 ? 5.199 3.459 -15.792 1.00 89.56 93 LEU A CA 1
ATOM 733 C C . LEU A 1 93 ? 5.178 2.688 -17.121 1.00 89.56 93 LEU A C 1
ATOM 735 O O . LEU A 1 93 ? 6.171 2.051 -17.466 1.00 89.56 93 LEU A O 1
ATOM 739 N N . GLU A 1 94 ? 4.112 2.823 -17.915 1.00 91.88 94 GLU A N 1
ATOM 740 C CA . GLU A 1 94 ? 4.027 2.237 -19.264 1.00 91.88 94 GLU A CA 1
ATOM 741 C C . GLU A 1 94 ? 5.143 2.736 -20.195 1.00 91.88 94 GLU A C 1
ATOM 743 O O . GLU A 1 94 ? 5.698 1.982 -20.997 1.00 91.88 94 GLU A O 1
ATOM 748 N N . ALA A 1 95 ? 5.487 4.025 -20.112 1.00 92.31 95 ALA A N 1
ATOM 749 C CA . ALA A 1 95 ? 6.557 4.597 -20.917 1.00 92.31 95 ALA A CA 1
ATOM 750 C C . ALA A 1 95 ? 7.942 4.089 -20.499 1.00 92.31 95 ALA A C 1
ATOM 752 O O . ALA A 1 95 ? 8.756 3.804 -21.378 1.00 92.31 95 ALA A O 1
ATOM 753 N N . ILE A 1 96 ? 8.194 3.960 -19.193 1.00 90.81 96 ILE A N 1
ATOM 754 C CA . ILE A 1 96 ? 9.445 3.414 -18.651 1.00 90.81 96 ILE A CA 1
ATOM 755 C C . ILE A 1 96 ? 9.620 1.959 -19.096 1.00 90.81 96 ILE A C 1
ATOM 757 O O . ILE A 1 96 ? 10.675 1.616 -19.624 1.00 90.81 96 ILE A O 1
ATOM 761 N N . GLU A 1 97 ? 8.579 1.135 -18.968 1.00 91.06 97 GLU A N 1
ATOM 762 C CA . GLU A 1 97 ? 8.610 -0.274 -19.379 1.00 91.06 97 GLU A CA 1
ATOM 763 C C . GLU A 1 97 ? 8.859 -0.429 -20.888 1.00 91.06 97 GLU A C 1
ATOM 765 O O . GLU A 1 97 ? 9.672 -1.230 -21.334 1.00 91.06 97 GLU A O 1
ATOM 770 N N . ARG A 1 98 ? 8.233 0.409 -21.716 1.00 95.00 98 ARG A N 1
ATOM 771 C CA . ARG A 1 98 ? 8.489 0.403 -23.163 1.00 95.00 98 ARG A CA 1
ATOM 772 C C . ARG A 1 98 ? 9.926 0.797 -23.524 1.00 95.00 98 ARG A C 1
ATOM 774 O O . ARG A 1 98 ? 10.424 0.376 -24.566 1.00 95.00 98 ARG A O 1
ATOM 781 N N . ILE A 1 99 ? 10.567 1.658 -22.734 1.00 93.31 99 ILE A N 1
ATOM 782 C CA . ILE A 1 99 ? 11.961 2.067 -22.961 1.00 93.31 99 ILE A CA 1
ATOM 783 C C . ILE A 1 99 ? 12.927 0.986 -22.464 1.00 93.31 99 ILE A C 1
ATOM 785 O O . ILE A 1 99 ? 13.944 0.778 -23.115 1.00 93.31 99 ILE A O 1
ATOM 789 N N . SER A 1 100 ? 12.610 0.279 -21.373 1.00 89.31 100 SER A N 1
ATOM 790 C CA . SER A 1 100 ? 13.466 -0.780 -20.811 1.00 89.31 100 SER A CA 1
AT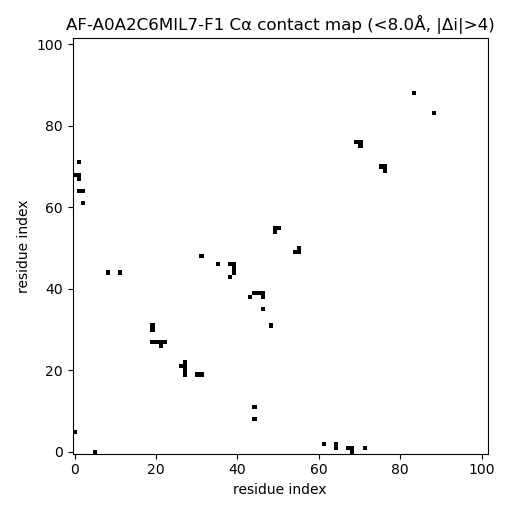OM 791 C C . SER A 1 100 ? 13.615 -2.002 -21.728 1.00 89.31 100 SER A C 1
ATOM 793 O O . SER A 1 100 ? 14.590 -2.738 -21.611 1.00 89.31 100 SER A O 1
ATOM 795 N N . GLN A 1 101 ? 12.667 -2.208 -22.646 1.00 91.56 101 GLN A N 1
ATOM 796 C CA . GLN A 1 101 ? 12.673 -3.299 -23.627 1.00 91.56 101 GLN A CA 1
ATOM 797 C C . GLN A 1 101 ? 13.5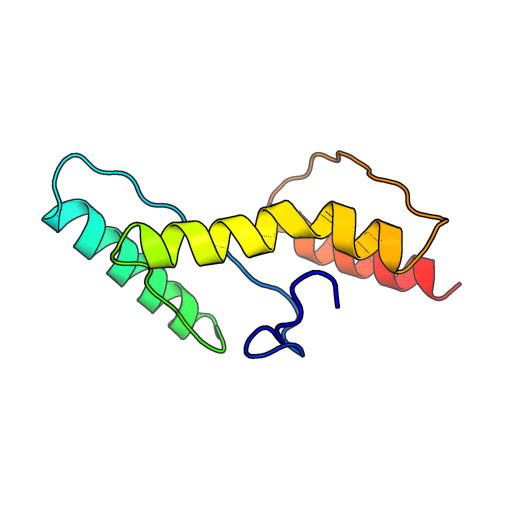16 -3.013 -24.884 1.00 91.56 101 GLN A C 1
ATOM 799 O O . GLN A 1 101 ? 13.586 -3.865 -25.771 1.00 91.56 101 GLN A O 1
ATOM 804 N N . LYS A 1 102 ? 14.112 -1.820 -24.996 1.00 70.62 102 LYS A N 1
ATOM 805 C CA . LYS A 1 102 ? 15.009 -1.443 -26.096 1.00 70.62 102 LYS A CA 1
ATOM 806 C C . LYS A 1 102 ? 16.468 -1.640 -25.716 1.00 70.62 102 LYS A C 1
ATOM 808 O O . LYS A 1 102 ? 17.222 -2.056 -26.621 1.00 70.62 102 LYS A O 1
#

Radius of gyration: 16.55 Å; Cα contacts (8 Å, |Δi|>4): 31; chains: 1; bounding box: 40×28×43 Å

InterPro domains:
  IPR004113 FAD-binding oxidoreductase/transferase, type 4, C-terminal [PF02913] (7-101)
  IPR016164 FAD-linked oxidase-like, C-terminal [SSF55103] (11-101)
  IPR051914 FAD-linked Oxidoreductase/Transferase Type 4 [PTHR42934] (10-102)

Secondary structure (DSSP, 8-state):
-TTS-PPTTTT-S---------SSHHHHHHHHHHHHHHHHHTT-S------SHHHHHHHHHHHHHHHHHHHHH-S----------GGGHHHHHHHHHHHHT-

Sequence (102 aa):
MYLNKKLPYSDAGAYIICEVDGTSETQVQDDYETIGKLCQENGALEVFVADNKLTQERIWKARKSYAKAIRMLSPVYCMEDIVFPVSNIPKCLEAIERISQK

Solvent-accessible surface area (backbone atoms only — not comparable to full-atom values): 6819 Å² total; per-residue (Å²): 108,87,81,79,64,84,64,83,70,76,83,54,96,74,86,86,86,88,86,82,84,62,97,44,73,67,57,36,49,56,50,53,52,50,52,45,49,53,42,47,79,73,66,46,93,75,82,87,84,61,93,43,71,72,52,41,50,53,55,51,51,53,67,69,42,44,68,62,38,48,52,73,73,35,89,82,72,84,89,80,91,82,90,73,64,78,91,48,50,66,63,49,52,55,52,51,55,64,56,73,76,108